Protein AF-A0A7V6M4N5-F1 (afdb_monomer)

pLDDT: mean 82.38, std 17.98, range [41.22, 98.31]

Nearest PDB structures (foldseek):
  5f0g-assembly1_B  TM=2.029E-01  e=5.409E+00  Drosophila melanogaster

Sequence (129 aa):
MLVTLASLLHDIGKFYQRTGLKVDLSQYLKYLVRKHNTYQYWHASYTALFIKKYLNGSQELIDLSASHHLDNNSIVRKADIIAAAHDRQDSEYDNDLDTNHITSRLYSIFNEINRVNLSQIPLVSQEEF

Secondary structure (DSSP, 8-state):
-HHHHHHHHTTHHHHHHHT------GGGGGGSEEETTEEE-HHHHHHHHHHHHHS---HHHHHHHHGGGT-TT-HHHHHHHHHHHHHHTSGGGS-TT---TTTPPPPPGGGS--GGGGGGS----S---

Radius of gyration: 19.21 Å; Cα contacts (8 Å, |Δi|>4): 117; chains: 1; bounding box: 46×59×40 Å

Solvent-accessible surface area (backbone 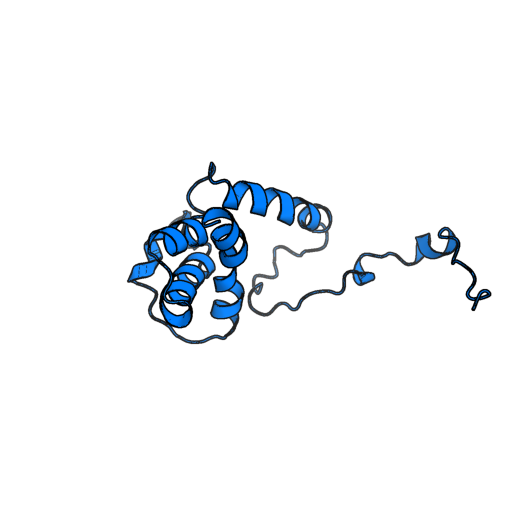atoms only — not comparable to full-atom values): 7884 Å² total; per-residue (Å²): 108,66,67,60,53,16,53,72,41,27,62,53,2,51,65,58,57,54,68,69,71,90,72,91,52,83,92,30,53,83,32,41,46,77,53,95,95,37,80,40,62,65,34,19,28,36,18,33,51,46,35,50,73,76,64,68,47,54,70,66,48,32,49,57,15,14,34,40,81,71,40,87,83,38,67,50,30,52,51,49,51,58,61,49,52,66,62,58,75,69,42,91,75,59,61,89,77,66,83,52,75,69,77,61,73,89,77,63,75,69,76,75,58,64,73,85,58,58,88,76,53,84,73,79,73,95,78,85,131

Structure (mmCIF, N/CA/C/O backbone):
data_AF-A0A7V6M4N5-F1
#
_entry.id   AF-A0A7V6M4N5-F1
#
loop_
_atom_site.group_PDB
_atom_site.id
_atom_site.type_symbol
_atom_site.label_atom_id
_atom_site.label_alt_id
_atom_site.label_comp_id
_atom_site.label_asym_id
_atom_site.label_entity_id
_atom_site.label_seq_id
_atom_site.pdbx_PDB_ins_code
_atom_site.Cartn_x
_atom_site.Cartn_y
_atom_site.Cartn_z
_atom_site.occupancy
_atom_site.B_iso_or_equiv
_atom_site.auth_seq_id
_atom_site.auth_comp_id
_atom_site.auth_asym_id
_atom_site.auth_atom_id
_atom_site.pdbx_PDB_model_num
ATOM 1 N N . MET A 1 1 ? 6.260 -10.573 14.728 1.00 82.69 1 MET A N 1
ATOM 2 C CA . MET A 1 1 ? 5.216 -11.198 13.886 1.00 82.69 1 MET A CA 1
ATOM 3 C C . MET A 1 1 ? 4.364 -10.154 13.166 1.00 82.69 1 MET A C 1
ATOM 5 O O . MET A 1 1 ? 4.257 -10.241 11.952 1.00 82.69 1 MET A O 1
ATOM 9 N N . LEU A 1 2 ? 3.828 -9.139 13.861 1.00 94.00 2 LEU A N 1
ATOM 10 C CA . LEU A 1 2 ? 2.996 -8.103 13.230 1.00 94.00 2 LEU A CA 1
ATOM 11 C C . LEU A 1 2 ? 3.723 -7.302 12.136 1.00 94.00 2 LEU A C 1
ATOM 13 O O . LEU A 1 2 ? 3.212 -7.201 11.029 1.00 94.00 2 LEU A O 1
ATOM 17 N N . VAL A 1 3 ? 4.936 -6.806 12.414 1.00 95.62 3 VAL A N 1
ATOM 18 C CA . VAL A 1 3 ? 5.758 -6.083 11.421 1.00 95.62 3 VAL A CA 1
ATOM 19 C C . VAL A 1 3 ? 6.045 -6.950 10.196 1.00 95.62 3 VAL A C 1
ATOM 21 O O . VAL A 1 3 ? 5.931 -6.473 9.081 1.00 95.62 3 VAL A O 1
ATOM 24 N N . THR A 1 4 ? 6.345 -8.237 10.386 1.00 97.00 4 THR A N 1
ATOM 25 C CA . THR A 1 4 ? 6.575 -9.186 9.285 1.00 97.00 4 THR A CA 1
ATOM 26 C C . THR A 1 4 ? 5.350 -9.310 8.381 1.00 97.00 4 THR A C 1
ATOM 28 O O . THR A 1 4 ? 5.473 -9.238 7.163 1.00 97.00 4 THR A O 1
ATOM 31 N N . LEU A 1 5 ? 4.162 -9.462 8.975 1.00 97.56 5 LEU A N 1
ATOM 32 C CA . LEU A 1 5 ? 2.916 -9.540 8.219 1.00 97.56 5 LEU A CA 1
ATOM 33 C C . LEU A 1 5 ? 2.584 -8.205 7.538 1.00 97.56 5 LEU A C 1
ATOM 35 O O . LEU A 1 5 ? 2.154 -8.204 6.390 1.00 97.56 5 LEU A O 1
ATOM 39 N N . ALA A 1 6 ? 2.828 -7.077 8.207 1.00 97.31 6 ALA A N 1
ATOM 40 C CA . ALA A 1 6 ? 2.651 -5.756 7.618 1.00 97.31 6 ALA A CA 1
ATOM 41 C C . ALA A 1 6 ? 3.585 -5.538 6.419 1.00 97.31 6 ALA A C 1
ATOM 43 O O . ALA A 1 6 ? 3.132 -5.089 5.372 1.00 97.31 6 ALA A O 1
ATOM 44 N N . SER A 1 7 ? 4.858 -5.929 6.534 1.00 96.88 7 SER A N 1
ATOM 45 C CA . SER A 1 7 ? 5.816 -5.900 5.426 1.00 96.88 7 SER A CA 1
ATOM 46 C C . SER A 1 7 ? 5.374 -6.782 4.262 1.00 96.88 7 SER A C 1
ATOM 48 O O . SER A 1 7 ? 5.523 -6.382 3.116 1.00 96.88 7 SER A O 1
ATOM 50 N N . LEU A 1 8 ? 4.790 -7.952 4.526 1.00 97.62 8 LEU A N 1
ATOM 51 C CA . LEU A 1 8 ? 4.251 -8.811 3.469 1.00 97.62 8 LEU A CA 1
ATOM 52 C C . LEU A 1 8 ? 3.041 -8.174 2.762 1.00 97.62 8 LEU A C 1
ATOM 54 O O . LEU A 1 8 ? 2.882 -8.322 1.555 1.00 97.62 8 LEU A O 1
ATOM 58 N N . LEU A 1 9 ? 2.182 -7.477 3.509 1.00 97.94 9 LEU A N 1
ATOM 59 C CA . LEU A 1 9 ? 0.911 -6.946 3.010 1.00 97.94 9 LEU A CA 1
ATOM 60 C C . LEU A 1 9 ? 0.971 -5.493 2.525 1.00 97.94 9 LEU A C 1
ATOM 62 O O . LEU A 1 9 ? -0.024 -5.022 1.979 1.00 97.94 9 LEU A O 1
ATOM 66 N N . HIS A 1 10 ? 2.084 -4.779 2.717 1.00 97.44 10 HIS A N 1
ATOM 67 C CA . HIS A 1 10 ? 2.162 -3.328 2.499 1.00 97.44 10 HIS A CA 1
ATOM 68 C C . HIS A 1 10 ? 1.655 -2.893 1.108 1.00 97.44 10 HIS A C 1
ATOM 70 O O . HIS A 1 10 ? 0.936 -1.898 0.987 1.00 97.44 10 HIS A O 1
ATOM 76 N N . ASP A 1 11 ? 1.918 -3.717 0.092 1.00 97.31 11 ASP A N 1
ATOM 77 C CA . ASP A 1 11 ? 1.600 -3.464 -1.312 1.00 97.31 11 ASP A CA 1
ATOM 78 C C . ASP A 1 11 ? 0.408 -4.262 -1.874 1.00 97.31 11 ASP A C 1
ATOM 80 O O . ASP A 1 11 ? 0.099 -4.164 -3.066 1.00 97.31 11 ASP A O 1
ATOM 84 N N . ILE A 1 12 ? -0.333 -5.012 -1.044 1.00 98.00 12 ILE A N 1
ATOM 85 C CA . ILE A 1 12 ? -1.496 -5.803 -1.504 1.00 98.00 12 ILE A CA 1
ATOM 86 C C . ILE A 1 12 ? -2.569 -4.931 -2.178 1.00 98.00 12 ILE A C 1
ATOM 88 O O . ILE A 1 12 ? -3.309 -5.378 -3.057 1.00 98.00 12 ILE A O 1
ATOM 92 N N . GLY A 1 13 ? -2.628 -3.648 -1.817 1.00 97.25 13 GLY A N 1
ATOM 93 C CA . GLY A 1 13 ? -3.493 -2.664 -2.443 1.00 97.25 13 GLY A CA 1
ATOM 94 C C . GLY A 1 13 ? -3.217 -2.445 -3.929 1.00 97.25 13 GLY A C 1
ATOM 95 O O . GLY A 1 13 ? -4.154 -2.096 -4.642 1.00 97.25 13 GLY A O 1
ATOM 96 N N . LYS A 1 14 ? -2.002 -2.711 -4.438 1.00 95.50 14 LYS A N 1
ATOM 97 C CA . LYS A 1 14 ? -1.704 -2.662 -5.882 1.00 95.50 14 LYS A CA 1
ATOM 98 C C . LYS A 1 14 ? -2.534 -3.700 -6.637 1.00 95.50 14 LYS A C 1
ATOM 100 O O . LYS A 1 14 ? -3.154 -3.372 -7.645 1.00 95.50 14 LYS A O 1
ATOM 105 N N . PHE A 1 15 ? -2.615 -4.928 -6.117 1.00 95.12 15 PHE A N 1
ATOM 106 C CA . PHE A 1 15 ? -3.472 -5.977 -6.677 1.00 95.12 15 PHE A CA 1
ATOM 107 C C . PHE A 1 15 ? -4.942 -5.549 -6.664 1.00 95.12 15 PHE A C 1
ATOM 109 O O . PHE A 1 15 ? -5.620 -5.618 -7.688 1.00 95.12 15 PHE A O 1
ATOM 116 N N . TYR A 1 16 ? -5.427 -5.045 -5.526 1.00 96.06 16 TYR A N 1
ATOM 117 C CA . TYR A 1 16 ? -6.833 -4.674 -5.403 1.00 96.06 16 TYR A CA 1
ATOM 118 C C . TYR A 1 16 ? -7.209 -3.478 -6.290 1.00 96.06 16 TYR A C 1
ATOM 120 O O . TYR A 1 16 ? -8.244 -3.507 -6.953 1.00 96.06 16 TYR A O 1
ATOM 128 N N . GLN A 1 17 ? -6.344 -2.468 -6.384 1.00 95.31 17 GLN A N 1
ATOM 129 C CA . GLN A 1 17 ? -6.520 -1.314 -7.267 1.00 95.31 17 GLN A CA 1
ATOM 130 C C . GLN A 1 17 ? -6.643 -1.734 -8.741 1.00 95.31 17 GLN A C 1
ATOM 132 O O . GLN A 1 17 ? -7.480 -1.199 -9.468 1.00 95.31 17 GLN A O 1
ATOM 137 N N . ARG A 1 18 ? -5.855 -2.725 -9.179 1.00 94.06 18 ARG A N 1
ATOM 138 C CA . ARG A 1 18 ? -5.866 -3.237 -10.560 1.00 94.06 18 ARG A CA 1
ATOM 139 C C . ARG A 1 18 ? -7.147 -3.983 -10.945 1.00 94.06 18 ARG A C 1
ATOM 141 O O . ARG A 1 18 ? -7.385 -4.184 -12.130 1.00 94.06 18 ARG A O 1
ATOM 148 N N . THR A 1 19 ? -8.006 -4.342 -9.987 1.00 92.94 19 THR A N 1
ATOM 149 C CA . THR A 1 19 ? -9.316 -4.954 -10.289 1.00 92.94 19 THR A CA 1
ATOM 150 C C . THR A 1 19 ? -10.288 -3.994 -10.981 1.00 92.94 19 THR A C 1
ATOM 152 O O . THR A 1 19 ? -11.280 -4.438 -11.552 1.00 92.94 19 THR A O 1
ATOM 155 N N . GLY A 1 20 ? -10.048 -2.679 -10.900 1.00 90.19 20 GLY A N 1
ATOM 156 C CA . GLY A 1 20 ? -10.951 -1.658 -11.437 1.00 90.19 20 GLY A CA 1
ATOM 157 C C . GLY A 1 20 ? -12.271 -1.515 -10.668 1.00 90.19 20 GLY A C 1
ATOM 158 O O . GLY A 1 20 ? -13.146 -0.757 -11.089 1.00 90.19 20 GLY A O 1
ATOM 159 N N . LEU A 1 21 ? -12.433 -2.217 -9.540 1.00 92.25 21 LEU A N 1
ATOM 160 C CA . LEU A 1 21 ? -13.620 -2.102 -8.699 1.00 92.25 21 LEU A CA 1
ATOM 161 C C . LEU A 1 21 ? -13.723 -0.693 -8.110 1.00 92.25 21 LEU A C 1
ATOM 163 O O . LEU A 1 21 ? -12.817 -0.211 -7.430 1.00 92.25 21 LEU A O 1
ATOM 167 N N . LYS A 1 22 ? -14.870 -0.048 -8.331 1.00 92.69 22 LYS A N 1
ATOM 168 C CA . LYS A 1 22 ? -15.184 1.241 -7.711 1.00 92.69 22 LYS A CA 1
ATOM 169 C C . LYS A 1 22 ? -15.503 1.022 -6.235 1.00 92.69 22 LYS A C 1
ATOM 171 O O . LYS A 1 22 ? -16.472 0.341 -5.904 1.00 92.69 22 LYS A O 1
ATOM 176 N N . VAL A 1 23 ? -14.689 1.601 -5.361 1.00 93.94 23 VAL A N 1
ATOM 177 C CA . VAL A 1 23 ? -14.824 1.501 -3.903 1.00 93.94 23 VAL A CA 1
ATOM 178 C C . VAL A 1 23 ? -14.743 2.881 -3.263 1.00 93.94 23 VAL A C 1
ATOM 180 O O . VAL A 1 23 ? -14.102 3.783 -3.799 1.00 93.94 23 VAL A O 1
ATOM 183 N N . ASP A 1 24 ? -15.384 3.039 -2.108 1.00 95.62 24 ASP A N 1
ATOM 184 C CA . ASP A 1 24 ? -15.245 4.246 -1.296 1.00 95.62 24 ASP A CA 1
ATOM 185 C C . ASP A 1 24 ? -13.947 4.187 -0.477 1.00 95.62 24 ASP A C 1
ATOM 187 O O . ASP A 1 24 ? -13.737 3.276 0.329 1.00 95.62 24 ASP A O 1
ATOM 191 N N . LEU A 1 25 ? -13.070 5.167 -0.699 1.00 95.44 25 LEU A N 1
ATOM 192 C CA . LEU A 1 25 ? -11.786 5.311 -0.010 1.00 95.44 25 LEU A CA 1
ATOM 193 C C . LEU A 1 25 ? -11.763 6.473 0.984 1.00 95.44 25 LEU A C 1
ATOM 195 O O . LEU A 1 25 ? -10.711 6.735 1.564 1.00 95.44 25 LEU A O 1
ATOM 199 N N . SER A 1 26 ? -12.885 7.157 1.215 1.00 95.38 26 SER A N 1
ATOM 200 C CA . SER A 1 26 ? -12.937 8.400 1.999 1.00 95.38 26 SER A CA 1
ATOM 201 C C . SER A 1 26 ? -12.311 8.254 3.391 1.00 95.38 26 SER A C 1
ATOM 203 O O . SER A 1 26 ? -11.574 9.127 3.843 1.00 95.38 26 SER A O 1
ATOM 205 N N . GLN A 1 27 ? -12.515 7.106 4.045 1.00 95.44 27 GLN A N 1
ATOM 206 C CA . GLN A 1 27 ? -11.963 6.806 5.377 1.00 95.44 27 GLN A CA 1
ATOM 207 C C . GLN A 1 27 ? -10.468 6.440 5.372 1.00 95.44 27 GLN A C 1
ATOM 209 O O . GLN A 1 27 ? -9.815 6.435 6.417 1.00 95.44 27 GLN A O 1
ATOM 214 N N . TYR A 1 28 ? -9.915 6.136 4.200 1.00 96.25 28 TYR A N 1
ATOM 215 C CA . TYR A 1 28 ? -8.557 5.630 4.012 1.00 96.25 28 TYR A CA 1
ATOM 216 C C . TYR A 1 28 ? -7.629 6.657 3.350 1.00 96.25 28 TYR A C 1
ATOM 218 O O . TYR A 1 28 ? -6.447 6.371 3.164 1.00 96.25 28 TYR A O 1
ATOM 226 N N . LEU A 1 29 ? -8.11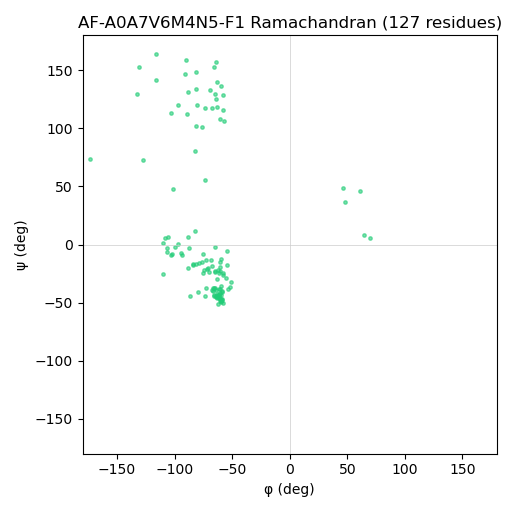8 7.866 3.039 1.00 95.44 29 LEU A N 1
ATOM 227 C CA . LEU A 1 29 ? -7.312 8.949 2.452 1.00 95.44 29 LEU A CA 1
ATOM 228 C C . LEU A 1 29 ? -6.147 9.385 3.351 1.00 95.44 29 LEU A C 1
ATOM 230 O O . LEU A 1 29 ? -5.153 9.909 2.857 1.00 95.44 29 LEU A O 1
ATOM 234 N N . LYS A 1 30 ? -6.238 9.130 4.664 1.00 95.69 30 LYS A N 1
ATOM 235 C CA . LYS A 1 30 ? -5.170 9.412 5.635 1.00 95.69 30 LYS A CA 1
ATOM 236 C C . LYS A 1 30 ? -3.857 8.671 5.350 1.00 95.69 30 LYS A C 1
ATOM 238 O O . LYS A 1 30 ? -2.829 9.101 5.851 1.00 95.69 30 LYS A O 1
ATOM 243 N N . TYR A 1 31 ? -3.888 7.593 4.560 1.00 96.50 31 TYR A N 1
ATOM 244 C CA . TYR A 1 31 ? -2.700 6.821 4.170 1.00 96.50 31 TYR A CA 1
ATOM 245 C C . TYR A 1 31 ? -2.006 7.353 2.908 1.00 96.50 31 TYR A C 1
ATOM 247 O O . TYR A 1 31 ? -0.979 6.821 2.496 1.00 96.50 31 TYR A O 1
ATOM 255 N N . LEU A 1 32 ? -2.560 8.391 2.276 1.00 94.56 32 LEU A N 1
ATOM 256 C CA . LEU A 1 32 ? -2.020 8.965 1.048 1.00 94.56 32 LEU A CA 1
ATOM 257 C C . LEU A 1 32 ? -1.031 10.086 1.347 1.00 94.56 32 LEU A C 1
ATOM 259 O O . LEU A 1 32 ? -1.217 10.883 2.267 1.00 94.56 32 LEU A O 1
ATOM 263 N N . VAL A 1 33 ? -0.018 10.212 0.492 1.00 92.31 33 VAL A N 1
ATOM 264 C CA . VAL A 1 33 ? 0.890 11.364 0.513 1.00 92.31 33 VAL A CA 1
ATOM 265 C C . VAL A 1 33 ? 0.307 12.459 -0.370 1.00 92.31 33 VAL A C 1
ATOM 267 O O . VAL A 1 33 ? -0.063 12.211 -1.519 1.00 92.31 33 VAL A O 1
ATOM 270 N N . ARG A 1 34 ? 0.247 13.691 0.141 1.00 89.75 34 ARG A N 1
ATOM 271 C CA . ARG A 1 34 ? -0.160 14.864 -0.642 1.00 89.75 34 ARG A CA 1
ATOM 272 C C . ARG A 1 34 ? 1.078 15.601 -1.151 1.00 89.75 34 ARG A C 1
ATOM 274 O O . ARG A 1 34 ? 1.877 16.083 -0.354 1.00 89.75 34 ARG A O 1
ATOM 281 N N . LYS A 1 35 ? 1.217 15.732 -2.472 1.00 86.81 35 LYS A N 1
ATOM 282 C CA . LYS A 1 35 ? 2.303 16.474 -3.136 1.00 86.81 35 LYS A CA 1
ATOM 283 C C . LYS A 1 35 ? 1.712 17.390 -4.207 1.00 86.81 35 LYS A C 1
ATOM 285 O O . LYS A 1 35 ? 0.901 16.940 -5.006 1.00 86.81 35 LYS A O 1
ATOM 290 N N . HIS A 1 36 ? 2.076 18.676 -4.201 1.00 85.31 36 HIS A N 1
ATOM 291 C CA . HIS A 1 36 ? 1.562 19.687 -5.147 1.00 85.31 36 HIS A CA 1
ATOM 292 C C . HIS A 1 36 ? 0.033 19.634 -5.334 1.00 85.31 36 HIS A C 1
ATOM 294 O O . HIS A 1 36 ? -0.479 19.574 -6.447 1.00 85.31 36 HIS A O 1
ATOM 300 N N . ASN A 1 37 ? -0.703 19.599 -4.219 1.00 86.00 37 ASN A N 1
ATOM 301 C CA . ASN A 1 37 ? -2.167 19.522 -4.193 1.00 86.00 37 ASN A CA 1
ATOM 302 C C . ASN A 1 37 ? -2.793 18.230 -4.766 1.00 86.00 37 ASN A C 1
ATOM 304 O O . ASN A 1 37 ? -4.014 18.144 -4.851 1.00 86.00 37 ASN A O 1
ATOM 308 N N . THR A 1 38 ? -1.990 17.215 -5.089 1.00 87.38 38 THR A N 1
ATOM 309 C CA . THR A 1 38 ? -2.450 15.925 -5.624 1.00 87.38 38 THR A CA 1
ATOM 310 C C . THR A 1 38 ? -2.131 14.794 -4.649 1.00 87.38 38 THR A C 1
ATOM 312 O O . THR A 1 38 ? -1.081 14.796 -4.001 1.00 87.38 38 THR A O 1
ATOM 315 N N . TYR A 1 39 ? -3.042 13.827 -4.528 1.00 90.94 39 TYR A N 1
ATOM 316 C CA . TYR A 1 39 ? -2.805 12.608 -3.757 1.00 90.94 39 TYR A CA 1
ATOM 317 C C . TYR A 1 39 ? -2.008 11.588 -4.569 1.00 90.94 39 TYR A C 1
ATOM 319 O O . TYR A 1 39 ? -2.327 11.311 -5.726 1.00 90.94 39 TYR A O 1
ATOM 327 N N . GLN A 1 40 ? -0.989 11.014 -3.936 1.00 90.12 40 GLN A N 1
ATOM 328 C CA . GLN A 1 40 ? -0.135 9.965 -4.484 1.00 90.12 40 GLN A CA 1
ATOM 329 C C . GLN A 1 40 ? -0.281 8.669 -3.679 1.00 90.12 40 GLN A C 1
ATOM 331 O O . GLN A 1 40 ? -0.773 8.678 -2.551 1.00 90.12 40 GLN A O 1
ATOM 336 N N . TYR A 1 41 ? 0.179 7.562 -4.271 1.00 92.12 41 TYR A N 1
ATOM 337 C CA . TYR A 1 41 ? 0.210 6.231 -3.649 1.00 92.12 41 TYR A CA 1
ATOM 338 C C . TYR A 1 41 ? -1.170 5.691 -3.249 1.00 92.12 41 TYR A C 1
ATOM 340 O O . TYR A 1 41 ? -1.352 5.142 -2.168 1.00 92.12 41 TYR A O 1
ATOM 348 N N . TRP A 1 42 ? -2.150 5.802 -4.153 1.00 94.62 42 TRP A N 1
ATOM 349 C CA . TRP A 1 42 ? -3.522 5.321 -3.933 1.00 94.62 42 TRP A CA 1
ATOM 350 C C . TRP A 1 42 ? -3.610 3.869 -3.453 1.00 94.62 42 TRP A C 1
ATOM 352 O O . TRP A 1 42 ? -4.495 3.548 -2.658 1.00 94.62 42 TRP A O 1
ATOM 362 N N . HIS A 1 43 ? -2.676 3.008 -3.872 1.00 95.75 43 HIS A N 1
ATOM 363 C CA . HIS A 1 43 ? -2.602 1.624 -3.409 1.00 95.75 43 HIS A CA 1
ATOM 364 C C . HIS A 1 43 ? -2.516 1.510 -1.879 1.00 95.75 43 HIS A C 1
ATOM 366 O O . HIS A 1 43 ? -3.050 0.552 -1.340 1.00 95.75 43 HIS A O 1
ATOM 372 N N . ALA A 1 44 ? -1.963 2.489 -1.156 1.00 97.19 44 ALA A N 1
ATOM 373 C CA . ALA A 1 44 ? -1.942 2.486 0.308 1.00 97.19 44 ALA A CA 1
ATOM 374 C C . ALA A 1 44 ? -3.359 2.493 0.917 1.00 97.19 44 ALA A C 1
ATOM 376 O O . ALA A 1 44 ? -3.668 1.701 1.811 1.00 97.19 44 ALA A O 1
ATOM 377 N N . SER A 1 45 ? -4.270 3.316 0.385 1.00 97.75 45 SER A N 1
ATOM 378 C CA . SER A 1 45 ? -5.679 3.299 0.800 1.00 97.75 45 SER A CA 1
ATOM 379 C C . SER A 1 45 ? -6.368 1.982 0.433 1.00 97.75 45 SER A C 1
ATOM 381 O O . SER A 1 45 ? -7.160 1.466 1.224 1.00 97.75 45 SER A O 1
ATOM 383 N N . TYR A 1 46 ? -6.046 1.404 -0.730 1.00 98.00 46 TYR A N 1
ATOM 384 C CA . TYR A 1 46 ? -6.544 0.078 -1.113 1.00 98.00 46 TYR A CA 1
ATOM 385 C C . TYR A 1 46 ? -6.001 -1.033 -0.205 1.00 98.00 46 TYR A C 1
ATOM 387 O O . TYR A 1 46 ? -6.762 -1.938 0.125 1.00 98.00 46 TYR A O 1
ATOM 395 N N . THR A 1 47 ? -4.741 -0.964 0.241 1.00 98.25 47 THR A N 1
ATOM 396 C CA . THR A 1 47 ? -4.144 -1.895 1.214 1.00 98.25 47 THR A CA 1
ATOM 397 C C . THR A 1 47 ? -4.958 -1.877 2.503 1.00 98.25 47 THR A C 1
ATOM 399 O O . THR A 1 47 ? -5.403 -2.927 2.970 1.00 98.25 47 THR A O 1
ATOM 402 N N . ALA A 1 48 ? -5.237 -0.688 3.043 1.00 98.25 48 ALA A N 1
ATOM 403 C CA . ALA A 1 48 ? -6.021 -0.553 4.264 1.00 98.25 48 ALA A CA 1
ATOM 404 C C . ALA A 1 48 ? -7.441 -1.123 4.118 1.00 98.25 48 ALA A C 1
ATOM 406 O O . ALA A 1 48 ? -7.882 -1.916 4.955 1.00 98.25 48 ALA A O 1
ATOM 407 N N . LEU A 1 49 ? -8.133 -0.781 3.025 1.00 98.19 49 LEU A N 1
ATOM 408 C CA . LEU A 1 49 ? -9.463 -1.311 2.732 1.00 98.19 49 LEU A CA 1
ATOM 409 C C . LEU A 1 49 ? -9.444 -2.837 2.557 1.00 98.19 49 LEU A C 1
ATOM 411 O O . LEU A 1 49 ? -10.329 -3.516 3.074 1.00 98.19 49 LEU A O 1
ATOM 415 N N . PHE A 1 50 ? -8.454 -3.386 1.850 1.00 98.31 50 PHE A N 1
ATOM 416 C CA . PHE A 1 50 ? -8.336 -4.822 1.604 1.00 98.31 50 PHE A CA 1
ATOM 417 C C . PHE A 1 50 ? -8.168 -5.596 2.913 1.00 98.31 50 PHE A C 1
ATOM 419 O O . PHE A 1 50 ? -8.926 -6.529 3.183 1.00 98.31 50 PHE A O 1
ATOM 426 N N . ILE A 1 51 ? -7.220 -5.175 3.754 1.00 98.31 51 ILE A N 1
ATOM 427 C CA . ILE A 1 51 ? -6.946 -5.817 5.045 1.00 98.31 51 ILE A CA 1
ATOM 428 C C . ILE A 1 51 ? -8.181 -5.739 5.946 1.00 98.31 51 ILE A C 1
ATOM 430 O O . ILE A 1 51 ? -8.565 -6.740 6.556 1.00 98.31 51 ILE A O 1
ATOM 434 N N . LYS A 1 52 ? -8.840 -4.573 6.001 1.00 97.88 52 LYS A N 1
ATOM 435 C CA . LYS A 1 52 ? -10.049 -4.395 6.806 1.00 97.88 52 LYS A CA 1
ATOM 436 C C . LYS A 1 52 ? -11.195 -5.283 6.328 1.00 97.88 52 LYS A C 1
ATOM 438 O O . LYS A 1 52 ? -11.874 -5.878 7.158 1.00 97.88 52 LYS A O 1
ATOM 443 N N . LYS A 1 53 ? -11.418 -5.351 5.012 1.00 96.50 53 LYS A N 1
ATOM 444 C CA . LYS A 1 53 ? -12.580 -6.013 4.404 1.00 96.50 53 LYS A CA 1
ATOM 445 C C . LYS A 1 53 ? -12.445 -7.531 4.324 1.00 96.50 53 LYS A C 1
ATOM 447 O O . LYS A 1 53 ? -13.434 -8.222 4.535 1.00 96.50 53 LYS A O 1
ATOM 452 N N . TYR A 1 54 ? -11.265 -8.043 3.976 1.00 97.44 54 TYR A N 1
ATOM 453 C CA . TYR A 1 54 ? -11.093 -9.462 3.642 1.00 97.44 54 TYR A CA 1
ATOM 454 C C . TYR A 1 54 ? -10.304 -10.250 4.682 1.00 97.44 54 TYR A C 1
ATOM 456 O O . TYR A 1 54 ? -10.492 -11.456 4.788 1.00 97.44 54 TYR A O 1
ATOM 464 N N . LEU A 1 55 ? -9.436 -9.590 5.452 1.00 96.75 55 LEU A N 1
ATOM 465 C CA . LEU A 1 55 ? -8.592 -10.262 6.444 1.00 96.75 55 LEU A CA 1
ATOM 466 C C . LEU A 1 55 ? -9.053 -10.013 7.882 1.00 96.75 55 LEU A C 1
ATOM 468 O O . LEU A 1 55 ? -8.489 -10.598 8.802 1.00 96.75 55 LEU A O 1
ATOM 472 N N . ASN A 1 56 ? -10.050 -9.140 8.087 1.00 94.19 56 ASN A N 1
ATOM 473 C CA . ASN A 1 56 ? -10.484 -8.677 9.409 1.00 94.19 56 ASN A CA 1
ATOM 474 C C . ASN A 1 56 ? -9.298 -8.233 10.291 1.00 94.19 56 ASN A C 1
ATOM 476 O O . ASN A 1 56 ? -9.283 -8.467 11.500 1.00 94.19 56 ASN A O 1
ATOM 480 N N . GLY A 1 57 ? -8.285 -7.614 9.672 1.00 94.56 57 GLY A N 1
ATOM 481 C CA . GLY A 1 57 ? -7.047 -7.236 10.349 1.00 94.56 57 GLY A CA 1
ATOM 482 C C . GLY A 1 57 ? -7.258 -6.171 11.427 1.00 94.56 57 GLY A C 1
ATOM 483 O O . GLY A 1 57 ? -8.174 -5.345 11.345 1.00 94.56 57 GLY A O 1
ATOM 484 N N . SER A 1 58 ? -6.384 -6.174 12.437 1.00 97.19 58 SER A N 1
ATOM 485 C CA . SER A 1 58 ? -6.364 -5.137 13.471 1.00 97.19 58 SER A CA 1
ATOM 486 C C . SER A 1 58 ? -6.020 -3.767 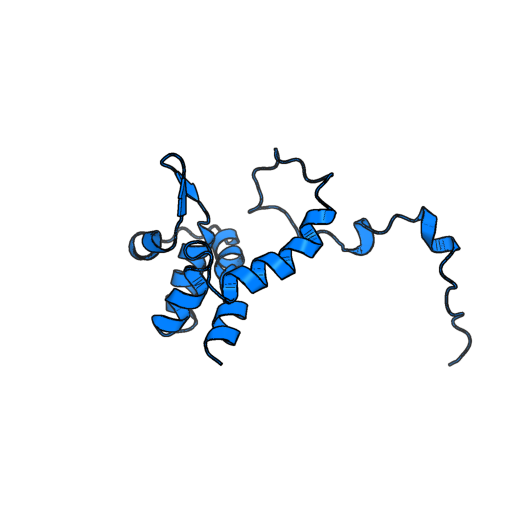12.877 1.00 97.19 58 SER A C 1
ATOM 488 O O . SER A 1 58 ? -5.371 -3.668 11.833 1.00 97.19 58 SER A O 1
ATOM 490 N N . GLN A 1 59 ? -6.422 -2.694 13.566 1.00 97.12 59 GLN A N 1
ATOM 491 C CA . GLN A 1 59 ? -6.077 -1.332 13.145 1.00 97.12 59 GLN A CA 1
ATOM 492 C C . GLN A 1 59 ? -4.555 -1.125 13.092 1.00 97.12 59 GLN A C 1
ATOM 494 O O . GLN A 1 59 ? -4.063 -0.491 12.170 1.00 97.12 59 GLN A O 1
ATOM 499 N N . GLU A 1 60 ? -3.813 -1.743 14.012 1.00 96.69 60 GLU A N 1
ATOM 500 C CA . GLU A 1 60 ? -2.349 -1.698 14.041 1.00 96.69 60 GLU A CA 1
ATOM 501 C C . GLU A 1 60 ? -1.716 -2.352 12.800 1.00 96.69 60 GLU A C 1
ATOM 503 O O . GLU A 1 60 ? -0.810 -1.780 12.196 1.00 96.69 60 GLU A O 1
ATOM 508 N N . LEU A 1 61 ? -2.226 -3.513 12.358 1.00 97.44 61 LEU A N 1
ATOM 509 C CA . LEU A 1 61 ? -1.772 -4.147 11.115 1.00 97.44 61 LEU A CA 1
ATOM 510 C C . LEU A 1 61 ? -2.050 -3.246 9.908 1.00 97.44 61 LEU A C 1
ATOM 512 O O . LEU A 1 61 ? -1.192 -3.092 9.037 1.00 97.44 61 LEU A O 1
ATOM 516 N N . ILE A 1 62 ? -3.251 -2.665 9.858 1.00 97.81 62 ILE A N 1
ATOM 517 C CA . ILE A 1 62 ? -3.669 -1.751 8.792 1.00 97.81 62 ILE A CA 1
ATOM 518 C C . ILE A 1 62 ? -2.736 -0.539 8.744 1.00 97.81 62 ILE A C 1
ATOM 520 O O . ILE A 1 62 ? -2.220 -0.215 7.677 1.00 97.81 62 ILE A O 1
ATOM 524 N N . ASP A 1 63 ? -2.486 0.097 9.888 1.00 96.75 63 ASP A N 1
ATOM 525 C CA . ASP A 1 63 ? -1.655 1.294 9.977 1.00 96.75 63 ASP A CA 1
ATOM 526 C C . ASP A 1 63 ? -0.208 1.001 9.572 1.00 96.75 63 ASP A C 1
ATOM 528 O O . ASP A 1 63 ? 0.348 1.740 8.759 1.00 96.75 63 ASP A O 1
ATOM 532 N N . LEU A 1 64 ? 0.380 -0.101 10.050 1.00 96.19 64 LEU A N 1
ATOM 533 C CA . LEU A 1 64 ? 1.741 -0.501 9.680 1.00 96.19 64 LEU A CA 1
ATOM 534 C C . LEU A 1 64 ? 1.873 -0.830 8.186 1.00 96.19 64 LEU A C 1
ATOM 536 O O . LEU A 1 64 ? 2.874 -0.468 7.571 1.00 96.19 64 LEU A O 1
ATOM 540 N N . SER A 1 65 ? 0.871 -1.491 7.600 1.00 96.88 65 SER A N 1
ATOM 541 C CA . SER A 1 65 ? 0.898 -1.884 6.184 1.00 96.88 65 SER A CA 1
ATOM 542 C C . SER A 1 65 ? 0.688 -0.680 5.263 1.00 96.88 65 SER A C 1
ATOM 544 O O . SER A 1 65 ? 1.393 -0.522 4.272 1.00 96.88 65 SER A O 1
ATOM 546 N N . ALA A 1 66 ? -0.272 0.193 5.580 1.00 97.31 66 ALA A N 1
ATOM 547 C CA . ALA A 1 66 ? -0.697 1.273 4.691 1.00 97.3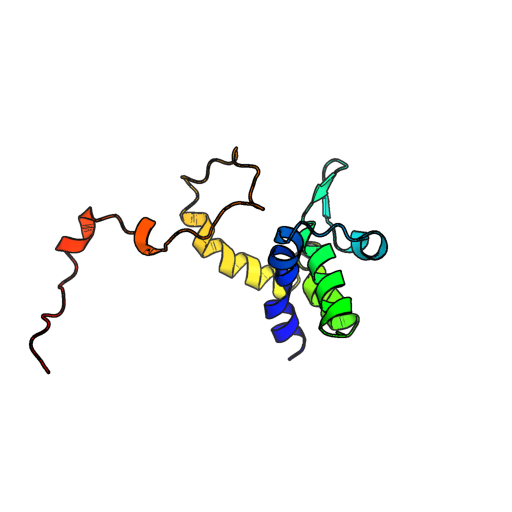1 66 ALA A CA 1
ATOM 548 C C . ALA A 1 66 ? 0.111 2.573 4.853 1.00 97.31 66 ALA A C 1
ATOM 550 O O . ALA A 1 66 ? 0.139 3.386 3.936 1.00 97.31 66 ALA A O 1
ATOM 551 N N . SER A 1 67 ? 0.804 2.784 5.975 1.00 96.06 67 SER A N 1
ATOM 552 C CA . SER A 1 67 ? 1.527 4.045 6.233 1.00 96.06 67 SER A CA 1
ATOM 553 C C . SER A 1 67 ? 2.965 4.073 5.703 1.00 96.06 67 SER A C 1
ATOM 555 O O . SER A 1 67 ? 3.692 5.028 5.975 1.00 96.06 67 SER A O 1
ATOM 557 N N . HIS A 1 68 ? 3.412 3.059 4.953 1.00 91.44 68 HIS A N 1
ATOM 558 C CA . HIS A 1 68 ? 4.814 2.939 4.528 1.00 91.44 68 HIS A CA 1
ATOM 559 C C . HIS A 1 68 ? 5.298 4.097 3.627 1.00 91.44 68 HIS A C 1
ATOM 561 O O . HIS A 1 68 ? 6.486 4.405 3.624 1.00 91.44 68 HIS A O 1
ATOM 567 N N . HIS A 1 69 ? 4.400 4.831 2.956 1.00 91.19 69 HIS A N 1
ATOM 568 C CA . HIS A 1 69 ? 4.752 6.061 2.221 1.00 91.19 69 HIS A CA 1
ATOM 569 C C . HIS A 1 69 ? 4.804 7.333 3.082 1.00 91.19 69 HIS A C 1
ATOM 571 O O . HIS A 1 69 ? 5.394 8.330 2.659 1.00 91.19 69 HIS A O 1
ATOM 577 N N . LEU A 1 70 ? 4.216 7.318 4.284 1.00 91.19 70 LEU A N 1
ATOM 578 C CA . LEU A 1 70 ? 4.110 8.486 5.169 1.00 91.19 70 LEU A CA 1
ATOM 579 C C . LEU A 1 70 ? 5.337 8.662 6.066 1.00 91.19 70 LEU A C 1
ATOM 581 O O . LEU A 1 70 ? 5.834 9.776 6.213 1.00 91.19 70 LEU A O 1
ATOM 585 N N . ASP A 1 71 ? 5.824 7.573 6.662 1.00 86.31 71 ASP A N 1
ATOM 586 C CA . ASP A 1 71 ? 6.946 7.612 7.602 1.00 86.31 71 ASP A CA 1
ATOM 587 C C . ASP A 1 71 ? 8.244 7.134 6.942 1.00 86.31 71 ASP A C 1
ATOM 589 O O . ASP A 1 71 ? 8.403 5.958 6.614 1.00 86.31 71 ASP A O 1
ATOM 593 N N . ASN A 1 72 ? 9.203 8.049 6.787 1.00 80.19 72 ASN A N 1
ATOM 594 C CA . ASN A 1 72 ? 10.532 7.751 6.247 1.00 80.19 72 ASN A CA 1
ATOM 595 C C . ASN A 1 72 ? 11.348 6.799 7.140 1.00 80.19 72 ASN A C 1
ATOM 597 O O . ASN A 1 72 ? 12.281 6.154 6.660 1.00 80.19 72 ASN A O 1
ATOM 601 N N . ASN A 1 73 ? 11.029 6.710 8.432 1.00 85.75 73 ASN A N 1
ATOM 602 C CA . ASN A 1 73 ? 11.790 5.920 9.396 1.00 85.75 73 ASN A CA 1
ATOM 603 C C . ASN A 1 73 ? 11.257 4.502 9.599 1.00 85.75 73 ASN A C 1
ATOM 605 O O . ASN A 1 73 ? 11.963 3.691 10.213 1.00 85.75 73 ASN A O 1
ATOM 609 N N . SER A 1 74 ? 10.082 4.194 9.049 1.00 90.56 74 SER A N 1
ATOM 610 C CA . SER A 1 74 ? 9.433 2.894 9.177 1.00 90.56 74 SER A CA 1
ATOM 611 C C . SER A 1 74 ? 10.309 1.767 8.615 1.00 90.56 74 SER A C 1
ATOM 613 O O . SER A 1 74 ? 10.910 1.876 7.543 1.00 90.56 74 SER A O 1
ATOM 615 N N . ILE A 1 75 ? 10.379 0.655 9.352 1.00 93.44 75 ILE A N 1
ATOM 616 C CA . ILE A 1 75 ? 11.112 -0.549 8.931 1.00 93.44 75 ILE A CA 1
ATOM 617 C C . ILE A 1 75 ? 10.524 -1.116 7.635 1.00 93.44 75 ILE A C 1
ATOM 619 O O . ILE A 1 75 ? 11.281 -1.537 6.765 1.00 93.44 75 ILE A O 1
ATOM 623 N N . VAL A 1 76 ? 9.194 -1.082 7.488 1.00 94.62 76 VAL A N 1
ATOM 624 C CA . VAL A 1 76 ? 8.489 -1.554 6.285 1.00 94.62 76 VAL A CA 1
ATOM 625 C C . VAL A 1 76 ? 8.972 -0.784 5.059 1.00 94.62 76 VAL A C 1
ATOM 627 O O . VAL A 1 76 ? 9.361 -1.390 4.069 1.00 94.62 76 VAL A O 1
ATOM 630 N N . ARG A 1 77 ? 9.039 0.548 5.155 1.00 93.62 77 ARG A N 1
ATOM 631 C CA . ARG A 1 77 ? 9.505 1.400 4.058 1.00 93.62 77 ARG A CA 1
ATOM 632 C C . ARG A 1 77 ? 10.974 1.173 3.733 1.00 93.62 77 ARG A C 1
ATOM 634 O O . ARG A 1 77 ? 11.345 1.119 2.570 1.00 93.62 77 ARG A O 1
ATOM 641 N N . LYS A 1 78 ? 11.831 1.074 4.750 1.00 93.44 78 LYS A N 1
ATOM 642 C CA . LYS A 1 78 ? 13.264 0.825 4.534 1.00 93.44 78 LYS A CA 1
ATOM 643 C C . LYS A 1 78 ? 13.486 -0.507 3.821 1.00 93.44 78 LYS A C 1
ATOM 645 O O . LYS A 1 78 ? 14.292 -0.562 2.900 1.00 93.44 78 LYS A O 1
ATOM 650 N N . ALA A 1 79 ? 12.750 -1.546 4.215 1.00 93.44 79 ALA A N 1
ATOM 651 C CA . ALA A 1 79 ? 12.784 -2.842 3.549 1.00 93.44 79 ALA A CA 1
ATOM 652 C C . ALA A 1 79 ? 12.277 -2.759 2.099 1.00 93.44 79 ALA A C 1
ATOM 654 O O . ALA A 1 79 ? 12.939 -3.285 1.211 1.00 93.44 79 ALA A O 1
ATOM 655 N N . ASP A 1 80 ? 11.169 -2.052 1.856 1.00 92.75 80 ASP A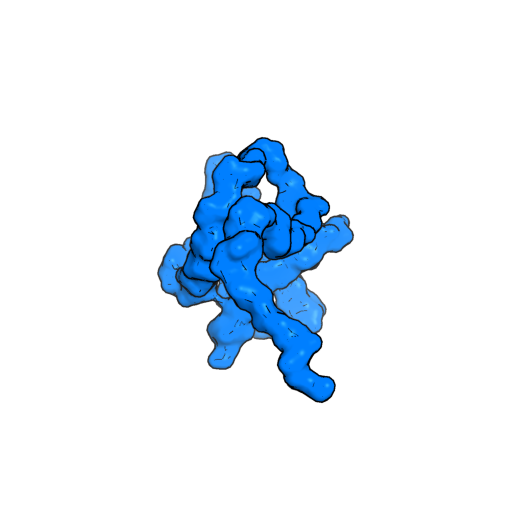 N 1
ATOM 656 C CA . ASP A 1 80 ? 10.632 -1.798 0.510 1.00 92.75 80 ASP A CA 1
ATOM 657 C C . ASP A 1 80 ? 11.647 -1.067 -0.387 1.00 92.75 80 ASP A C 1
ATOM 659 O O . ASP A 1 80 ? 11.940 -1.514 -1.491 1.00 92.75 80 ASP A O 1
ATOM 663 N N . ILE A 1 81 ? 12.289 -0.005 0.115 1.00 90.00 81 ILE A N 1
ATOM 664 C CA . ILE A 1 81 ? 13.330 0.726 -0.627 1.00 90.00 81 ILE A CA 1
ATOM 665 C C . ILE A 1 81 ? 14.502 -0.190 -0.994 1.00 90.00 81 ILE A C 1
ATOM 667 O O . ILE A 1 81 ? 14.990 -0.107 -2.116 1.00 90.00 81 ILE A O 1
ATOM 671 N N . ILE A 1 82 ? 14.962 -1.043 -0.074 1.00 90.62 82 ILE A N 1
ATOM 672 C CA . ILE A 1 82 ? 16.063 -1.981 -0.342 1.00 90.62 82 ILE A CA 1
ATOM 673 C C . ILE A 1 82 ? 15.648 -3.011 -1.399 1.00 90.62 82 ILE A C 1
ATOM 675 O O . ILE A 1 82 ? 16.428 -3.277 -2.307 1.00 90.62 82 ILE A O 1
ATOM 679 N N . ALA A 1 83 ? 14.430 -3.553 -1.308 1.00 89.62 83 ALA A N 1
ATOM 680 C CA . ALA A 1 83 ? 13.908 -4.503 -2.287 1.00 89.62 83 ALA A CA 1
ATOM 681 C C . ALA A 1 83 ? 13.786 -3.865 -3.680 1.00 89.62 83 ALA A C 1
ATOM 683 O O . ALA A 1 83 ? 14.266 -4.427 -4.657 1.00 89.62 83 ALA A O 1
ATOM 684 N N . ALA A 1 84 ? 13.232 -2.654 -3.757 1.00 82.81 84 ALA A N 1
ATOM 685 C CA . ALA A 1 84 ? 13.044 -1.932 -5.010 1.00 82.81 84 ALA A CA 1
ATOM 686 C C . ALA A 1 84 ? 14.343 -1.350 -5.590 1.00 82.81 84 ALA A C 1
ATOM 688 O O . ALA A 1 84 ? 14.389 -1.034 -6.774 1.00 82.81 84 ALA A O 1
ATOM 689 N N . ALA A 1 85 ? 15.391 -1.139 -4.785 1.00 76.50 85 ALA A N 1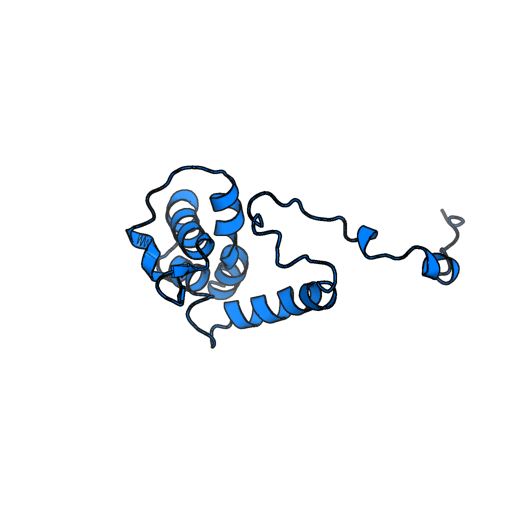
ATOM 690 C CA . ALA A 1 85 ? 16.668 -0.619 -5.277 1.00 76.50 85 ALA A CA 1
ATOM 691 C C . ALA A 1 85 ? 17.340 -1.573 -6.274 1.00 76.50 85 ALA A C 1
ATOM 693 O O . ALA A 1 85 ? 18.034 -1.098 -7.168 1.00 76.50 85 ALA A O 1
ATOM 694 N N . HIS A 1 86 ? 17.099 -2.880 -6.135 1.00 64.44 86 HIS A N 1
ATOM 695 C CA . HIS A 1 86 ? 17.538 -3.881 -7.103 1.00 64.44 86 HIS A CA 1
ATOM 696 C C . HIS A 1 86 ? 16.901 -3.629 -8.479 1.00 64.44 86 HIS A C 1
ATOM 698 O O . HIS A 1 86 ? 17.610 -3.555 -9.472 1.00 64.44 86 HIS A O 1
ATOM 704 N N . ASP A 1 87 ? 15.593 -3.369 -8.516 1.00 61.41 87 ASP A N 1
ATOM 705 C CA . ASP A 1 87 ? 14.840 -3.169 -9.764 1.00 61.41 87 ASP A CA 1
ATOM 706 C C . ASP A 1 87 ? 15.099 -1.793 -10.416 1.00 61.41 87 ASP A C 1
ATOM 708 O O . ASP A 1 87 ? 14.928 -1.613 -11.618 1.00 61.41 87 ASP A O 1
ATOM 712 N N . ARG A 1 88 ? 15.511 -0.784 -9.633 1.00 54.84 88 ARG A N 1
ATOM 713 C CA . ARG A 1 88 ? 15.755 0.586 -10.132 1.00 54.84 88 ARG A CA 1
ATOM 714 C C . ARG A 1 88 ? 17.084 0.768 -10.860 1.00 54.84 88 ARG A C 1
ATOM 716 O O . ARG A 1 88 ? 17.255 1.798 -11.504 1.00 54.84 88 ARG A O 1
ATOM 723 N N . GLN A 1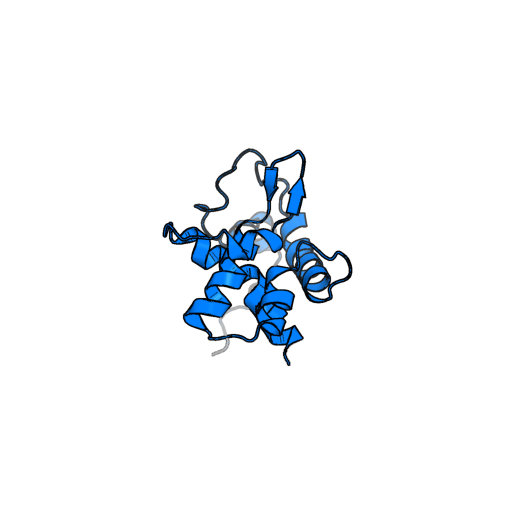 89 ? 18.038 -0.155 -10.735 1.00 51.31 89 GLN A N 1
ATOM 724 C CA . GLN A 1 89 ? 19.276 -0.065 -11.519 1.00 51.31 89 GLN A CA 1
ATOM 725 C C . GLN A 1 89 ? 19.044 -0.382 -13.005 1.00 51.31 89 GLN A C 1
ATOM 727 O O . GLN A 1 89 ? 19.802 0.107 -13.837 1.00 51.31 89 GLN A O 1
ATOM 732 N N . ASP A 1 90 ? 17.955 -1.082 -13.336 1.00 48.50 90 ASP A N 1
ATOM 733 C CA . ASP A 1 90 ? 17.630 -1.517 -14.700 1.00 48.50 90 ASP A CA 1
ATOM 734 C C . ASP A 1 90 ? 16.643 -0.585 -15.434 1.00 48.50 90 ASP A C 1
ATOM 736 O O . ASP A 1 90 ? 16.318 -0.793 -16.605 1.00 48.50 90 ASP A O 1
ATOM 740 N N . SER A 1 91 ? 16.191 0.497 -14.787 1.00 46.66 91 SER A N 1
ATOM 741 C CA . SER A 1 91 ? 15.136 1.381 -15.302 1.00 46.66 91 SER A CA 1
ATOM 742 C C . SER A 1 91 ? 15.609 2.443 -16.310 1.00 46.66 91 SER A C 1
ATOM 744 O O . SER A 1 91 ? 14.836 3.338 -16.638 1.00 46.66 91 SER A O 1
ATOM 746 N N . GLU A 1 92 ? 16.836 2.376 -16.846 1.00 44.00 92 GLU A N 1
ATOM 747 C CA . GLU A 1 92 ? 17.273 3.267 -17.947 1.00 44.00 92 GLU A CA 1
ATOM 748 C C . GLU A 1 92 ? 16.411 3.109 -19.223 1.00 44.00 92 GLU A C 1
ATOM 750 O O . GLU A 1 92 ? 16.424 3.985 -20.088 1.00 44.00 92 GLU A O 1
ATOM 755 N N . TYR A 1 93 ? 15.617 2.033 -19.319 1.00 45.16 93 TYR A N 1
ATOM 756 C CA . TYR A 1 93 ? 14.655 1.786 -20.401 1.00 45.16 93 TYR A CA 1
ATOM 757 C C . TYR A 1 93 ? 13.183 1.963 -20.007 1.00 45.16 93 TYR A C 1
ATOM 759 O O . TYR A 1 93 ? 12.313 1.873 -20.881 1.00 45.16 93 TYR A O 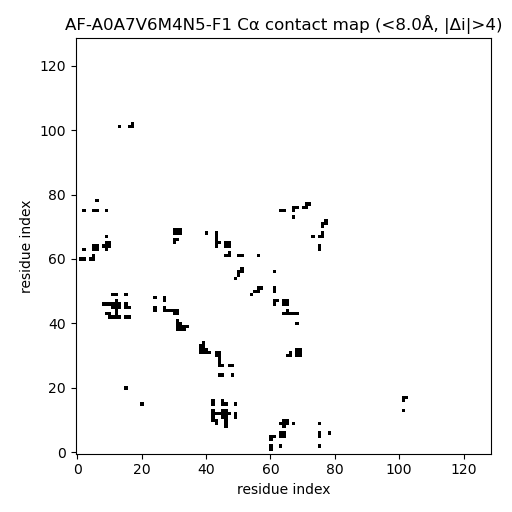1
ATOM 767 N N . ASP A 1 94 ? 12.882 2.250 -18.737 1.00 45.47 94 ASP A N 1
ATOM 768 C CA . ASP A 1 94 ? 11.527 2.609 -18.335 1.00 45.47 94 ASP A CA 1
ATOM 769 C C . ASP A 1 94 ? 11.276 4.050 -18.773 1.00 45.47 94 ASP A C 1
ATOM 771 O O . ASP A 1 94 ? 11.732 5.024 -18.178 1.00 45.47 94 ASP A O 1
ATOM 775 N N . ASN A 1 95 ? 10.557 4.189 -19.883 1.00 41.22 95 ASN A N 1
ATOM 776 C CA . ASN A 1 95 ? 10.029 5.473 -20.308 1.00 41.22 95 ASN A CA 1
ATOM 777 C C . ASN A 1 95 ? 9.148 6.018 -19.169 1.00 41.22 95 ASN A C 1
ATOM 779 O O . ASN A 1 95 ? 8.012 5.577 -19.005 1.00 41.22 95 ASN A O 1
ATOM 783 N N . ASP A 1 96 ? 9.629 7.034 -18.445 1.00 45.19 96 ASP A N 1
ATOM 784 C CA . ASP A 1 96 ? 8.879 7.812 -17.437 1.00 45.19 96 ASP A CA 1
ATOM 785 C C . ASP A 1 96 ? 7.562 8.425 -17.985 1.00 45.19 96 ASP A C 1
ATOM 787 O O . ASP A 1 96 ? 6.770 9.025 -17.255 1.00 45.19 96 ASP A O 1
ATOM 791 N N . LEU A 1 97 ? 7.315 8.283 -19.291 1.00 44.03 97 LEU A N 1
ATOM 792 C CA . LEU A 1 97 ? 6.099 8.667 -20.001 1.00 44.03 97 LEU A CA 1
ATOM 793 C C . LEU A 1 97 ? 4.978 7.612 -19.931 1.00 44.03 97 LEU A C 1
ATOM 795 O O . LEU A 1 97 ? 3.821 7.959 -20.193 1.00 44.03 97 LEU A O 1
ATOM 799 N N . ASP A 1 98 ? 5.264 6.351 -19.577 1.00 45.53 98 ASP A N 1
ATOM 800 C CA . ASP A 1 98 ? 4.231 5.316 -19.451 1.00 45.53 98 ASP A CA 1
ATOM 801 C C . ASP A 1 98 ? 3.533 5.402 -18.086 1.00 45.53 98 ASP A C 1
ATOM 803 O O . ASP A 1 98 ? 3.812 4.696 -17.118 1.00 45.53 98 ASP A O 1
ATOM 807 N N . THR A 1 99 ? 2.589 6.334 -18.013 1.00 51.09 99 THR A N 1
ATOM 808 C CA . THR A 1 99 ? 1.770 6.636 -16.827 1.00 51.09 99 THR A CA 1
ATOM 809 C C . THR A 1 99 ? 0.832 5.497 -16.388 1.00 51.09 99 THR A C 1
ATOM 811 O O . THR A 1 99 ? 0.136 5.620 -15.377 1.00 51.09 99 THR A O 1
ATOM 814 N N . ASN A 1 100 ? 0.797 4.370 -17.107 1.00 61.94 100 ASN A N 1
ATOM 815 C CA . ASN A 1 100 ? -0.173 3.295 -16.906 1.00 61.94 100 ASN A CA 1
ATOM 816 C C . ASN A 1 100 ? 0.381 2.088 -16.125 1.00 61.94 100 ASN A C 1
ATOM 818 O O . ASN A 1 100 ? 0.106 0.938 -16.463 1.00 61.94 100 ASN A O 1
ATOM 822 N N . HIS A 1 101 ? 1.051 2.325 -14.989 1.00 68.56 101 HIS A N 1
ATOM 823 C CA . HIS A 1 101 ? 1.528 1.270 -14.061 1.00 68.56 101 HIS A CA 1
ATOM 824 C C . HIS A 1 101 ? 0.421 0.301 -13.584 1.00 68.56 101 HIS A C 1
ATOM 826 O O . HIS A 1 101 ? 0.675 -0.770 -13.026 1.00 68.56 101 HIS A O 1
ATOM 832 N N . ILE A 1 102 ? -0.843 0.707 -13.735 1.00 76.75 102 ILE A N 1
ATOM 833 C CA . ILE A 1 102 ? -2.021 -0.085 -13.379 1.00 76.75 102 ILE A CA 1
ATOM 834 C C . ILE A 1 102 ? -2.234 -1.228 -14.383 1.00 76.75 102 ILE A C 1
ATOM 836 O O . ILE A 1 102 ? -2.622 -2.318 -13.971 1.00 76.75 102 ILE A O 1
ATOM 840 N N . THR A 1 103 ? -1.974 -1.017 -15.673 1.00 80.88 103 THR A N 1
ATOM 841 C CA . THR A 1 103 ? -2.256 -2.006 -16.729 1.00 80.88 103 THR A CA 1
ATOM 842 C C . THR A 1 103 ? -1.013 -2.741 -17.225 1.00 80.88 103 THR A C 1
ATOM 844 O O . THR A 1 103 ? -1.149 -3.727 -17.955 1.00 80.88 103 THR A O 1
ATOM 847 N N . SER A 1 104 ? 0.184 -2.316 -16.815 1.00 81.88 104 SER A N 1
ATOM 848 C CA . SER A 1 104 ? 1.437 -2.988 -17.160 1.00 81.88 104 SER A CA 1
ATOM 849 C C . SER A 1 104 ? 1.497 -4.402 -16.584 1.00 81.88 104 SER A C 1
ATOM 851 O O . SER A 1 104 ? 1.086 -4.679 -15.451 1.00 81.88 104 SER A O 1
ATOM 853 N N . ARG A 1 105 ? 2.022 -5.314 -17.402 1.00 82.81 105 ARG A N 1
ATOM 854 C CA . ARG A 1 105 ? 2.234 -6.719 -17.047 1.00 82.81 105 ARG A CA 1
ATOM 855 C C . ARG A 1 105 ? 3.621 -6.892 -16.439 1.00 82.81 105 ARG A C 1
ATOM 857 O O . ARG A 1 105 ? 4.504 -6.076 -16.668 1.00 82.81 105 ARG A O 1
ATOM 864 N N . LEU A 1 106 ? 3.801 -7.976 -15.689 1.00 84.44 106 LEU A N 1
ATOM 865 C CA . LEU A 1 106 ? 5.126 -8.391 -15.240 1.00 84.44 106 LEU A CA 1
ATOM 866 C C . LEU A 1 106 ? 5.978 -8.773 -16.460 1.00 84.44 106 LEU A C 1
ATOM 868 O O . LEU A 1 106 ? 5.526 -9.562 -17.296 1.00 84.44 106 LEU A O 1
ATOM 872 N N . TYR A 1 107 ? 7.188 -8.227 -16.551 1.00 80.00 107 TYR A N 1
ATOM 873 C CA . TYR A 1 107 ? 8.171 -8.637 -17.548 1.00 80.00 107 TYR A CA 1
ATOM 874 C C . TYR A 1 107 ? 8.896 -9.906 -17.095 1.00 80.00 107 TYR A C 1
ATOM 876 O O . TYR A 1 107 ? 9.061 -10.167 -15.906 1.00 80.00 107 TYR A O 1
ATOM 884 N N . SER A 1 108 ? 9.301 -10.731 -18.061 1.00 81.88 108 SER A N 1
ATOM 885 C CA . SER A 1 108 ? 10.144 -11.890 -17.775 1.00 81.88 108 SER A CA 1
ATOM 886 C C . SER A 1 108 ? 11.533 -11.411 -17.367 1.00 81.88 108 SER A C 1
ATOM 888 O O . SER A 1 108 ? 12.128 -10.636 -18.110 1.00 81.88 108 SER A O 1
ATOM 890 N N . ILE A 1 109 ? 12.088 -11.951 -16.279 1.00 80.25 109 ILE A N 1
ATOM 891 C CA . ILE A 1 109 ? 13.478 -11.681 -15.867 1.00 80.25 109 ILE A CA 1
ATOM 892 C C . ILE A 1 109 ? 14.495 -12.059 -16.958 1.00 80.25 109 ILE A C 1
ATOM 894 O O . ILE A 1 109 ? 15.580 -11.501 -17.047 1.00 80.25 109 ILE A O 1
ATOM 898 N N . PHE A 1 110 ? 14.143 -12.987 -17.855 1.00 81.56 110 PHE A N 1
ATOM 899 C CA . PHE A 1 110 ? 15.011 -13.364 -18.972 1.00 81.56 110 PHE A CA 1
ATOM 900 C C . PHE A 1 110 ? 15.095 -12.289 -20.061 1.00 81.56 110 PHE A C 1
ATOM 902 O O . PHE A 1 110 ? 15.972 -12.377 -20.917 1.00 81.56 110 PHE A O 1
ATOM 909 N N . ASN A 1 111 ? 14.206 -11.292 -20.048 1.00 73.25 111 ASN A N 1
ATOM 910 C CA . ASN A 1 111 ? 14.283 -10.160 -20.970 1.00 73.25 111 ASN A CA 1
ATOM 911 C C . ASN A 1 111 ? 15.475 -9.244 -20.650 1.00 73.25 111 ASN A C 1
ATOM 913 O O . ASN A 1 111 ? 15.953 -8.560 -21.547 1.00 73.25 111 ASN A O 1
ATOM 917 N N . GLU A 1 112 ? 15.968 -9.262 -19.409 1.00 67.94 112 GLU A N 1
ATOM 918 C CA . GLU A 1 112 ? 17.146 -8.501 -18.969 1.00 67.94 112 GLU A CA 1
ATOM 919 C C . GLU A 1 112 ? 18.460 -9.208 -19.345 1.00 67.94 112 GLU A C 1
ATOM 921 O O . GLU A 1 112 ? 19.527 -8.595 -19.404 1.00 67.94 112 GLU A O 1
ATOM 926 N N . ILE A 1 113 ? 18.404 -10.505 -19.672 1.00 73.50 113 ILE A N 1
ATOM 927 C CA . ILE A 1 113 ? 19.586 -11.276 -20.056 1.00 73.50 113 ILE A CA 1
ATOM 928 C C . ILE A 1 113 ? 19.913 -11.023 -21.529 1.00 73.50 113 ILE A C 1
ATOM 930 O O . ILE A 1 113 ? 19.343 -11.621 -22.447 1.00 73.50 113 ILE A O 1
ATOM 934 N N . ASN A 1 114 ? 20.912 -10.177 -21.764 1.00 63.59 114 ASN A N 1
ATOM 935 C CA . ASN A 1 114 ? 21.478 -9.982 -23.092 1.00 63.59 114 ASN A CA 1
ATOM 936 C C . ASN A 1 114 ? 22.205 -11.263 -23.547 1.00 63.59 114 ASN A C 1
ATOM 938 O O . ASN A 1 114 ? 23.195 -11.688 -22.945 1.00 63.59 114 ASN A O 1
ATOM 942 N N . ARG A 1 115 ? 21.741 -11.885 -24.642 1.00 54.66 115 ARG A N 1
ATOM 943 C CA . ARG A 1 115 ? 22.261 -13.178 -25.146 1.00 54.66 115 ARG A CA 1
ATOM 944 C C . ARG A 1 115 ? 23.753 -13.177 -25.506 1.00 54.66 115 ARG A C 1
ATOM 946 O O . ARG A 1 115 ? 24.327 -14.246 -25.685 1.00 54.66 115 ARG A O 1
ATOM 953 N N . VAL A 1 116 ? 24.383 -12.005 -25.594 1.00 55.41 116 VAL A N 1
ATOM 954 C CA . VAL A 1 116 ? 25.793 -11.830 -25.981 1.00 55.41 116 VAL A CA 1
ATOM 955 C C . VAL A 1 116 ? 26.769 -12.448 -24.962 1.00 55.41 116 VAL A C 1
ATOM 957 O O . VAL A 1 116 ? 27.860 -12.846 -25.351 1.00 55.41 116 VAL A O 1
ATOM 960 N N . ASN A 1 117 ? 26.368 -12.627 -23.695 1.00 53.12 117 ASN A N 1
ATOM 961 C CA . ASN A 1 117 ? 27.213 -13.240 -22.654 1.00 53.12 117 ASN A CA 1
ATOM 962 C C . ASN A 1 117 ? 26.921 -14.726 -22.370 1.00 53.12 117 ASN A C 1
ATOM 964 O O . ASN A 1 117 ? 27.620 -15.345 -21.570 1.00 53.12 117 ASN A O 1
ATOM 968 N N . LEU A 1 118 ? 25.934 -15.339 -23.032 1.00 55.19 118 LEU A N 1
ATOM 969 C CA . LEU A 1 118 ? 25.577 -16.745 -22.780 1.00 55.19 118 LEU A CA 1
ATOM 970 C C . LEU A 1 118 ? 26.625 -17.741 -23.299 1.00 55.19 118 LEU A C 1
ATOM 972 O O . LEU A 1 118 ? 26.680 -18.864 -22.814 1.00 55.19 118 LEU A O 1
ATOM 976 N N . SER A 1 119 ? 27.485 -17.341 -24.239 1.00 54.53 119 SER A N 1
ATOM 977 C CA . SER A 1 119 ? 28.596 -18.172 -24.725 1.00 54.53 119 SER A CA 1
ATOM 978 C C . SER A 1 119 ? 29.776 -18.265 -23.750 1.00 54.53 119 SER A C 1
ATOM 980 O O . SER A 1 119 ? 30.704 -19.027 -24.000 1.00 54.53 119 SER A O 1
ATOM 982 N N . GLN A 1 120 ? 29.774 -17.476 -22.670 1.00 55.34 120 GLN A N 1
ATOM 983 C CA . GLN A 1 120 ? 30.817 -17.486 -21.635 1.00 55.34 120 GLN A CA 1
ATOM 984 C C . GLN A 1 120 ? 30.394 -18.236 -20.369 1.00 55.34 120 GLN A C 1
ATOM 986 O O . GLN A 1 120 ? 31.219 -18.458 -19.485 1.00 55.34 120 GLN A O 1
ATOM 991 N N . ILE A 1 121 ? 29.125 -18.639 -20.275 1.00 58.25 121 ILE A N 1
ATOM 992 C CA . ILE A 1 121 ? 28.636 -19.462 -19.174 1.00 58.25 121 ILE A CA 1
ATOM 993 C C . ILE A 1 121 ? 28.837 -20.918 -19.600 1.00 58.25 121 ILE A C 1
ATOM 995 O O . ILE A 1 121 ? 28.178 -21.349 -20.549 1.00 58.25 121 ILE A O 1
ATOM 999 N N . PRO A 1 122 ? 29.740 -21.688 -18.964 1.00 54.84 122 PRO A N 1
ATOM 1000 C CA . PRO A 1 122 ? 29.853 -23.108 -19.252 1.00 54.84 122 PRO A CA 1
ATOM 1001 C C . PRO A 1 122 ? 28.514 -23.763 -18.913 1.00 54.84 122 PRO A C 1
ATOM 1003 O O . PRO A 1 122 ? 28.123 -23.863 -17.750 1.00 54.84 122 PRO A O 1
ATOM 1006 N N . LEU A 1 123 ? 27.779 -24.159 -19.951 1.00 60.41 123 LEU A N 1
ATOM 1007 C CA . LEU A 1 123 ? 26.601 -24.994 -19.799 1.00 60.41 123 LEU A CA 1
ATOM 1008 C C . LEU A 1 123 ? 27.090 -26.323 -19.228 1.00 60.41 123 LEU A C 1
ATOM 1010 O O . LEU A 1 123 ? 27.906 -27.000 -19.853 1.00 60.41 123 LEU A O 1
ATOM 1014 N N . VAL A 1 124 ? 26.622 -26.672 -18.031 1.00 61.56 124 VAL A N 1
ATOM 1015 C CA . VAL A 1 124 ? 26.819 -28.015 -17.483 1.00 61.56 124 VAL A CA 1
ATOM 1016 C C . VAL A 1 124 ? 26.200 -28.981 -18.489 1.00 61.56 124 VAL A C 1
ATOM 1018 O O . VAL A 1 124 ? 25.001 -28.905 -18.770 1.00 61.56 124 VAL A O 1
ATOM 1021 N N . SER A 1 125 ? 27.032 -29.824 -19.097 1.00 54.88 125 SER A N 1
ATOM 1022 C CA . SER A 1 125 ? 26.590 -30.841 -20.043 1.00 54.88 125 SER A CA 1
ATOM 1023 C C . SER A 1 125 ? 25.575 -31.749 -19.359 1.00 54.88 125 SER A C 1
ATOM 1025 O O . SER A 1 125 ? 25.833 -32.262 -18.272 1.00 54.88 125 SER A O 1
ATOM 1027 N N . GLN A 1 126 ? 24.421 -31.949 -19.997 1.00 56.69 126 GLN A N 1
ATOM 1028 C CA . GLN A 1 126 ? 23.410 -32.922 -19.575 1.00 56.69 126 GLN A CA 1
ATOM 1029 C C . GLN A 1 126 ? 23.863 -34.356 -19.893 1.00 56.69 126 GLN A C 1
ATOM 1031 O O . GLN A 1 126 ? 23.179 -35.095 -20.592 1.00 56.69 126 GLN A O 1
ATOM 1036 N N . GLU A 1 127 ? 25.030 -34.744 -19.399 1.00 53.31 127 GLU A N 1
ATOM 1037 C CA . GLU A 1 127 ? 25.518 -36.118 -19.436 1.00 53.31 127 GLU A CA 1
ATOM 1038 C C . GLU A 1 127 ? 25.921 -36.505 -18.018 1.00 53.31 127 GLU A C 1
ATOM 1040 O O . GLU A 1 127 ? 27.100 -36.519 -17.705 1.00 53.31 127 GLU A O 1
ATOM 1045 N N . GLU A 1 128 ? 24.933 -36.719 -17.145 1.00 49.97 128 GLU A N 1
ATOM 1046 C CA . GLU A 1 128 ? 25.058 -37.517 -15.912 1.00 49.97 128 GLU A CA 1
ATOM 1047 C C . GLU A 1 128 ? 23.672 -37.666 -15.250 1.00 49.97 128 GLU A C 1
ATOM 1049 O O . GLU A 1 128 ? 23.351 -37.018 -14.256 1.00 49.97 128 GLU A O 1
ATOM 1054 N N . PHE A 1 129 ? 22.824 -38.508 -15.850 1.00 45.91 129 PHE A N 1
ATOM 1055 C CA . PHE A 1 129 ? 21.746 -39.238 -15.173 1.00 45.91 129 PHE A CA 1
ATOM 1056 C C . PHE A 1 129 ? 21.609 -40.626 -15.796 1.00 45.91 129 PHE A C 1
ATOM 1058 O O . PHE A 1 129 ? 21.603 -40.706 -17.046 1.00 45.91 129 PHE A O 1
#

Mean predicted aligned error: 9.54 Å

Foldseek 3Di:
DLLVLLLVLLQVLLVVVLVVDDDDLPVQQVLWDADPNDTPDVSLSSSLVCCVPPVV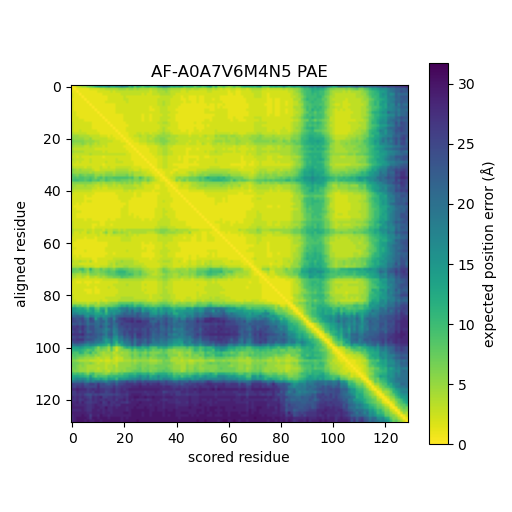DDPSSSCSSSNLVPDPPRPSVVVVCVVCVVVVVPCPVVDPPCPPPSPDDDDDPCVVDDCPCVVVDPDPDPPDD